Protein AF-A0A2W5PZU8-F1 (afdb_monomer)

InterPro domains:
  IPR031656 Alpha-glycerophosphate oxidase, C-terminal [PF16901] (4-45)
  IPR038299 Alpha-glycerophosphate oxidase, C-terminal domain superfamily [G3DSA:1.10.8.870] (1-18)

Sequence (57 aa):
GGLYEVEIRYLIEHEFARSAEDILWRRTKLGLHLEKKTMLALEAAMPDYLRQRKVAS

Foldseek 3Di:
DDDDPVNVLCCVQPVVDQALCCVCPVPPVVVVPDDPVVSVVRRVCRVVSNVVVVVVD

Organism: NCBI:txid349221

Nearest PDB structures (foldseek):
  2r4e-assembly1_A  TM=9.447E-01  e=1.243E-02  Escherichia coli

Secondary structure (DSSP, 8-state):
----HHHHHHHHHTS---SHHIIIIIIS-GGGTS-HHHHHHHHHHHHHHHHHHHH--

Solvent-accessible surface area (backbone atoms only — not comparable to full-atom values): 3487 Å² total; per-residue (Å²): 139,88,84,53,71,70,55,53,51,44,38,39,74,77,66,65,39,85,49,47,63,40,45,26,65,72,73,65,48,47,61,82,75,55,54,70,68,58,56,51,52,47,46,72,45,40,64,57,58,59,51,55,56,66,72,78,108

Radius of gyration: 10.79 Å; Cα contacts (8 Å, |Δi|>4): 37; chains: 1; bounding box: 24×22×28 Å

Mean predicted aligned error: 2.96 Å

pLDDT: mean 93.49, std 9.27, range [56.16, 98.38]

Structure (mmCIF, N/CA/C/O backbone):
data_AF-A0A2W5PZU8-F1
#
_entry.id   AF-A0A2W5PZU8-F1
#
loop_
_atom_site.group_PDB
_atom_site.id
_atom_site.type_symbol
_atom_site.label_atom_id
_atom_site.label_alt_id
_atom_site.label_comp_id
_atom_site.label_asym_id
_atom_site.label_entity_id
_atom_site.label_seq_id
_atom_site.pdbx_PDB_ins_code
_atom_site.Cartn_x
_atom_site.Cartn_y
_atom_site.Cartn_z
_atom_site.occupancy
_atom_site.B_iso_or_equiv
_atom_site.auth_seq_id
_atom_site.auth_comp_id
_atom_site.auth_asym_id
_atom_site.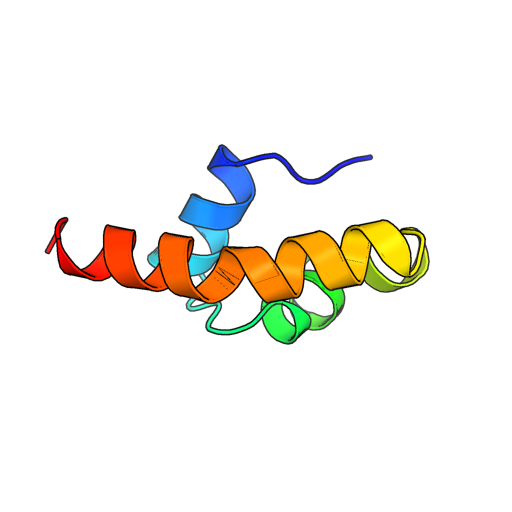auth_atom_id
_atom_site.pdbx_PDB_model_num
ATOM 1 N N . GLY A 1 1 ? -0.917 -13.609 -9.587 1.00 68.69 1 GLY A N 1
ATOM 2 C CA . GLY A 1 1 ? -2.015 -13.231 -8.677 1.00 68.69 1 GLY A CA 1
ATOM 3 C C . GLY A 1 1 ? -2.176 -11.728 -8.710 1.00 68.69 1 GLY A C 1
ATOM 4 O O . GLY A 1 1 ? -1.197 -11.052 -9.007 1.00 68.69 1 GLY A O 1
ATOM 5 N N . GLY A 1 2 ? -3.389 -11.226 -8.492 1.00 82.31 2 GLY A N 1
ATOM 6 C CA . GLY A 1 2 ? -3.676 -9.791 -8.408 1.00 82.31 2 GLY A CA 1
ATOM 7 C C . GLY A 1 2 ? -3.872 -9.339 -6.963 1.00 82.31 2 GLY A C 1
ATOM 8 O O . GLY A 1 2 ? -3.712 -10.141 -6.049 1.00 82.31 2 GLY A O 1
ATOM 9 N N . LEU A 1 3 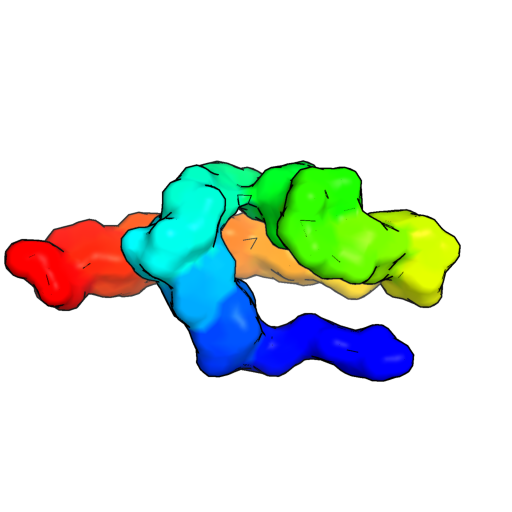? -4.222 -8.067 -6.797 1.00 92.12 3 LEU A N 1
ATOM 10 C CA . LEU A 1 3 ? -4.642 -7.481 -5.530 1.00 92.12 3 LEU A CA 1
ATOM 11 C C . LEU A 1 3 ? -6.084 -6.996 -5.688 1.00 92.12 3 LEU A C 1
ATOM 13 O O . LEU A 1 3 ? -6.362 -6.199 -6.586 1.00 92.12 3 LEU A O 1
ATOM 17 N N . TYR A 1 4 ? -6.984 -7.476 -4.840 1.00 95.06 4 TYR A N 1
ATOM 18 C CA . TYR A 1 4 ? -8.392 -7.090 -4.850 1.00 95.06 4 TYR A CA 1
ATOM 19 C C . TYR A 1 4 ? -8.687 -6.027 -3.793 1.00 95.06 4 TYR A C 1
ATOM 21 O O . TYR A 1 4 ? -7.982 -5.885 -2.796 1.00 95.06 4 TYR A O 1
ATOM 29 N N . GLU A 1 5 ? -9.780 -5.293 -3.985 1.00 95.62 5 GLU A N 1
ATOM 30 C CA . GLU A 1 5 ? -10.193 -4.227 -3.070 1.00 95.62 5 GLU A CA 1
ATOM 31 C C . GLU A 1 5 ? -10.372 -4.716 -1.623 1.00 95.62 5 GLU A C 1
ATOM 33 O O . GLU A 1 5 ? -9.948 -4.047 -0.681 1.00 95.62 5 GLU A O 1
ATOM 38 N N . VAL A 1 6 ? -10.953 -5.907 -1.444 1.00 96.75 6 VAL A N 1
ATOM 39 C CA . VAL A 1 6 ? -11.141 -6.517 -0.120 1.00 96.75 6 VAL A CA 1
ATOM 40 C C . VAL A 1 6 ? -9.809 -6.757 0.595 1.00 96.75 6 VAL A C 1
ATOM 42 O O . VAL A 1 6 ? -9.702 -6.506 1.793 1.00 96.75 6 VAL A O 1
ATOM 45 N N . GLU A 1 7 ? -8.770 -7.158 -0.141 1.00 97.12 7 GLU A N 1
ATOM 46 C CA . GLU A 1 7 ? -7.428 -7.353 0.411 1.00 97.12 7 GLU A CA 1
ATOM 47 C C . GLU A 1 7 ? -6.804 -6.004 0.783 1.00 97.12 7 GLU A C 1
ATOM 49 O O . GLU A 1 7 ? -6.242 -5.873 1.865 1.00 97.12 7 GLU A O 1
ATOM 54 N N . ILE A 1 8 ? -6.960 -4.967 -0.049 1.00 97.00 8 ILE A N 1
ATOM 55 C CA . ILE A 1 8 ? -6.471 -3.610 0.261 1.00 97.00 8 ILE A CA 1
ATOM 56 C C . ILE A 1 8 ? -7.089 -3.095 1.565 1.00 97.00 8 ILE A C 1
ATOM 58 O O . ILE A 1 8 ? -6.365 -2.621 2.444 1.00 97.00 8 ILE A O 1
ATOM 62 N N . ARG A 1 9 ? -8.415 -3.209 1.710 1.00 96.75 9 ARG A N 1
ATOM 63 C CA . ARG A 1 9 ? -9.134 -2.797 2.926 1.00 96.75 9 ARG A CA 1
ATOM 64 C C . ARG A 1 9 ? -8.636 -3.568 4.143 1.00 96.75 9 ARG A C 1
ATOM 66 O O . ARG A 1 9 ? -8.264 -2.949 5.138 1.00 96.75 9 ARG A O 1
ATOM 73 N N . TYR A 1 10 ? -8.526 -4.890 4.025 1.00 96.88 10 TYR A N 1
ATOM 74 C CA . TYR A 1 10 ? -8.009 -5.737 5.094 1.00 96.88 10 TYR A CA 1
ATOM 75 C C . TYR A 1 10 ? -6.597 -5.316 5.532 1.00 96.88 10 TYR A C 1
ATOM 77 O O . TYR A 1 10 ? -6.365 -5.094 6.719 1.00 96.88 10 TYR A O 1
ATOM 85 N N . LEU A 1 11 ? -5.674 -5.113 4.586 1.00 97.75 11 LEU A N 1
ATOM 86 C CA . LEU A 1 11 ? -4.297 -4.698 4.877 1.00 97.75 11 LEU A CA 1
ATOM 87 C C . LEU A 1 11 ? -4.230 -3.325 5.570 1.00 97.75 11 LEU A C 1
ATOM 89 O O . LEU A 1 11 ? -3.374 -3.093 6.425 1.00 97.75 11 LEU A O 1
ATOM 93 N N . ILE A 1 12 ? -5.130 -2.404 5.224 1.00 97.06 12 ILE A N 1
ATOM 94 C CA . ILE A 1 12 ? -5.206 -1.066 5.826 1.00 97.06 12 ILE A CA 1
ATOM 95 C C . ILE A 1 12 ? -5.786 -1.105 7.247 1.00 97.06 12 ILE A C 1
ATOM 97 O O . ILE A 1 12 ? -5.312 -0.372 8.124 1.00 97.06 12 ILE A O 1
ATOM 101 N N . GLU A 1 13 ? -6.825 -1.910 7.462 1.00 96.44 13 GLU A N 1
ATOM 102 C CA . GLU A 1 13 ? -7.573 -1.992 8.721 1.00 96.44 13 GLU A CA 1
ATOM 103 C C . GLU A 1 13 ? -6.873 -2.872 9.758 1.00 96.44 13 GLU A C 1
ATOM 105 O O . GLU A 1 13 ? -6.727 -2.465 10.908 1.00 96.44 13 GLU A O 1
ATOM 110 N N . HIS A 1 14 ? -6.393 -4.042 9.340 1.00 96.75 14 HIS A N 1
ATOM 111 C CA . HIS A 1 14 ? -5.903 -5.088 10.238 1.00 96.75 14 HIS A CA 1
ATOM 112 C C . HIS A 1 14 ? -4.373 -5.175 10.261 1.00 96.75 14 HIS A C 1
ATOM 114 O O . HIS A 1 14 ? -3.792 -5.543 11.278 1.00 96.75 14 HIS A O 1
ATOM 120 N N . GLU A 1 15 ? -3.697 -4.789 9.173 1.00 97.44 15 GLU A N 1
ATOM 121 C CA . GLU A 1 15 ? -2.228 -4.871 9.066 1.00 97.44 15 GLU A CA 1
ATOM 122 C C . GLU A 1 15 ? -1.520 -3.512 9.027 1.00 97.44 15 GLU A C 1
ATOM 124 O O . GLU A 1 15 ? -0.306 -3.424 8.778 1.00 97.44 15 GLU A O 1
ATOM 129 N N . PHE A 1 16 ? -2.277 -2.454 9.328 1.00 96.38 16 PHE A N 1
ATOM 130 C CA . PHE A 1 16 ? -1.810 -1.081 9.475 1.00 96.38 16 PHE A CA 1
ATOM 131 C C . PHE A 1 16 ? -1.120 -0.503 8.233 1.00 96.38 16 PHE A C 1
ATOM 133 O O . PHE A 1 16 ? -0.329 0.426 8.380 1.00 96.38 16 PHE A O 1
ATOM 140 N N . ALA A 1 17 ? -1.427 -0.979 7.022 1.00 98.00 17 ALA A N 1
ATOM 141 C CA . ALA A 1 17 ? -0.890 -0.390 5.797 1.00 98.00 17 ALA A CA 1
ATOM 142 C C . ALA A 1 17 ? -1.311 1.088 5.655 1.00 98.00 17 ALA A C 1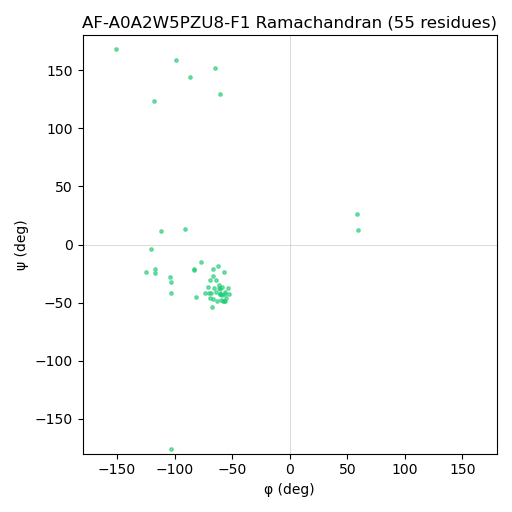
ATOM 144 O O . ALA A 1 17 ? -2.486 1.443 5.798 1.00 98.00 17 ALA A O 1
ATOM 145 N N . ARG A 1 18 ? -0.339 1.972 5.398 1.00 97.62 18 ARG A N 1
ATOM 146 C CA . ARG A 1 18 ? -0.530 3.430 5.251 1.00 97.62 18 ARG A CA 1
ATOM 147 C C . ARG A 1 18 ? -0.097 3.985 3.896 1.00 97.62 18 ARG A C 1
ATOM 149 O O . ARG A 1 18 ? -0.312 5.166 3.655 1.00 97.62 18 ARG A O 1
ATOM 156 N N . SER A 1 19 ? 0.473 3.160 3.024 1.00 98.25 19 SER A N 1
ATOM 157 C CA . SER A 1 19 ? 0.912 3.548 1.679 1.00 98.25 19 SER A CA 1
ATOM 158 C C . SER A 1 19 ? 0.842 2.361 0.712 1.00 98.25 19 SER A C 1
ATOM 160 O O . SER A 1 19 ? 0.699 1.217 1.160 1.00 98.25 19 SER A O 1
ATOM 162 N N . ALA A 1 20 ? 0.969 2.600 -0.600 1.00 98.00 20 ALA A N 1
ATOM 163 C CA . ALA A 1 20 ? 1.088 1.489 -1.541 1.00 98.00 20 ALA A CA 1
ATOM 164 C C . ALA A 1 20 ? 2.405 0.733 -1.333 1.00 98.00 20 ALA A C 1
ATOM 166 O O . ALA A 1 20 ? 2.460 -0.466 -1.588 1.00 98.00 20 ALA A O 1
ATOM 167 N N . GLU A 1 21 ? 3.450 1.388 -0.819 1.00 98.19 21 GLU A N 1
ATOM 168 C CA . GLU A 1 21 ? 4.725 0.742 -0.512 1.00 98.19 21 GLU A CA 1
ATOM 169 C C . GLU A 1 21 ? 4.558 -0.371 0.536 1.00 98.19 21 GLU A C 1
ATOM 171 O O . GLU A 1 21 ? 5.097 -1.471 0.385 1.00 98.19 21 GLU A O 1
ATOM 176 N N . ASP A 1 22 ? 3.756 -0.114 1.573 1.00 98.38 22 ASP A N 1
ATOM 177 C CA . ASP A 1 22 ? 3.427 -1.083 2.622 1.00 98.38 22 ASP A CA 1
ATOM 178 C C . ASP A 1 22 ? 2.824 -2.347 2.005 1.00 98.38 22 ASP A C 1
ATOM 180 O O . ASP A 1 22 ? 3.261 -3.468 2.279 1.00 98.38 22 ASP A O 1
ATOM 184 N N . ILE A 1 23 ? 1.842 -2.148 1.126 1.00 97.94 23 ILE A N 1
ATOM 185 C 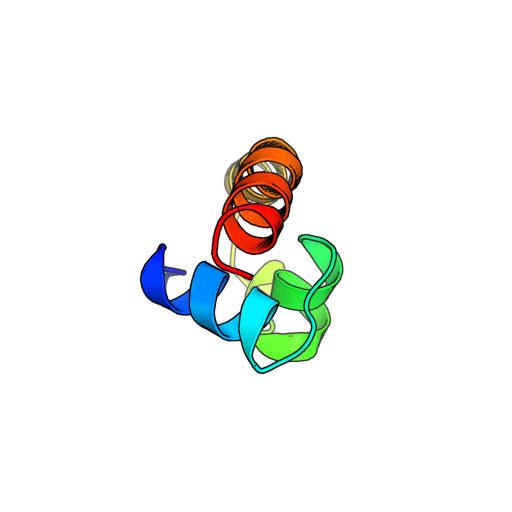CA . ILE A 1 23 ? 1.104 -3.215 0.458 1.00 97.94 23 ILE A CA 1
ATOM 186 C C . ILE A 1 23 ? 2.028 -3.973 -0.498 1.00 97.94 23 ILE A C 1
ATOM 188 O O . ILE A 1 23 ? 2.161 -5.196 -0.396 1.00 97.94 23 ILE A O 1
ATOM 192 N N . LEU A 1 24 ? 2.699 -3.260 -1.403 1.00 97.56 24 LEU A N 1
ATOM 193 C CA . LEU A 1 24 ? 3.465 -3.836 -2.506 1.00 97.56 24 LEU A CA 1
ATOM 194 C C . LEU A 1 24 ? 4.741 -4.532 -2.041 1.00 97.56 24 LEU A C 1
ATOM 196 O O . LEU A 1 24 ? 5.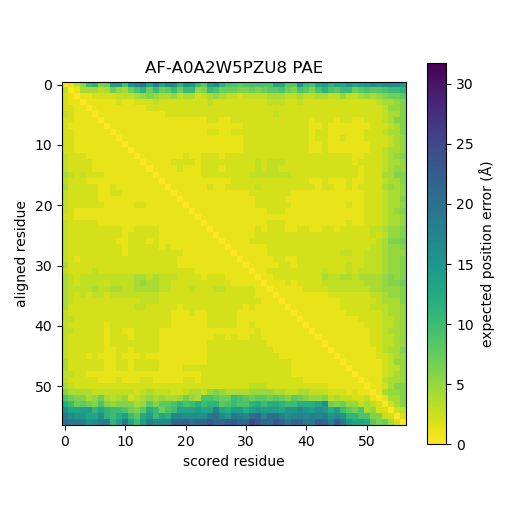101 -5.561 -2.608 1.00 97.56 24 LEU A O 1
ATOM 200 N N . TRP A 1 25 ? 5.418 -4.006 -1.019 1.00 97.38 25 TRP A N 1
ATOM 201 C CA . TRP A 1 25 ? 6.764 -4.458 -0.659 1.00 97.38 25 TRP A CA 1
ATOM 202 C C . TRP A 1 25 ? 6.860 -5.083 0.724 1.00 97.38 25 TRP A C 1
ATOM 204 O O . TRP A 1 25 ? 7.758 -5.899 0.945 1.00 97.38 25 TRP A O 1
ATOM 214 N N . ARG A 1 26 ? 5.965 -4.750 1.660 1.00 97.81 26 ARG A N 1
ATOM 215 C CA . ARG A 1 26 ? 6.032 -5.281 3.032 1.00 97.81 26 ARG A CA 1
ATOM 216 C C . ARG A 1 26 ? 5.014 -6.383 3.306 1.00 97.81 26 ARG A C 1
ATOM 218 O O . ARG A 1 26 ? 5.346 -7.282 4.072 1.00 97.81 26 ARG A O 1
ATOM 225 N N . ARG A 1 27 ? 3.829 -6.349 2.684 1.00 97.50 27 ARG A N 1
ATOM 226 C CA . ARG A 1 27 ? 2.754 -7.336 2.922 1.00 97.50 27 ARG A CA 1
ATOM 227 C C . ARG A 1 27 ? 2.606 -8.391 1.835 1.00 97.50 27 ARG A C 1
ATOM 229 O O . ARG A 1 27 ? 2.451 -9.559 2.156 1.00 97.50 27 ARG A O 1
ATOM 236 N N . THR A 1 28 ? 2.705 -8.002 0.563 1.00 95.75 28 THR A N 1
ATOM 237 C CA . THR A 1 28 ? 2.345 -8.909 -0.547 1.00 95.75 28 THR A CA 1
ATOM 238 C C . 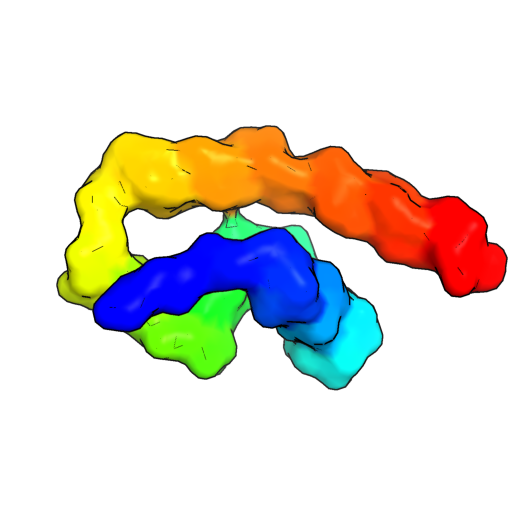THR A 1 28 ? 3.499 -9.269 -1.483 1.00 95.75 28 THR A C 1
ATOM 240 O O . THR A 1 28 ? 3.418 -10.270 -2.187 1.00 95.75 28 THR A O 1
ATOM 243 N N . LYS A 1 29 ? 4.568 -8.456 -1.526 1.00 96.06 29 LYS A N 1
ATOM 244 C CA . LYS A 1 29 ? 5.669 -8.546 -2.514 1.00 96.06 29 LYS A CA 1
ATOM 245 C C . LYS A 1 29 ? 5.225 -8.408 -3.979 1.00 96.06 29 LYS A C 1
ATOM 247 O O . LYS A 1 29 ? 6.033 -8.618 -4.882 1.00 96.06 29 LYS A O 1
ATOM 252 N N . LEU A 1 30 ? 3.988 -7.975 -4.238 1.00 96.44 30 LEU A N 1
ATOM 253 C CA . LEU A 1 30 ? 3.468 -7.761 -5.591 1.00 96.44 30 LEU A CA 1
ATOM 254 C C . LEU A 1 30 ? 4.234 -6.690 -6.375 1.00 96.44 30 LEU A C 1
ATOM 256 O O . LEU A 1 30 ? 4.199 -6.706 -7.604 1.00 96.44 30 LEU A O 1
ATOM 260 N N . GLY A 1 31 ? 4.988 -5.817 -5.702 1.00 96.06 31 GLY A N 1
ATOM 261 C CA . GLY A 1 31 ? 5.897 -4.886 -6.373 1.00 96.06 31 GLY A CA 1
ATOM 262 C C . GLY A 1 31 ? 6.938 -5.572 -7.274 1.00 96.06 31 GLY A C 1
ATOM 263 O O . GLY A 1 31 ? 7.404 -4.963 -8.231 1.00 96.06 31 GLY A O 1
ATOM 264 N N . LEU A 1 32 ? 7.264 -6.850 -7.033 1.00 95.94 32 LEU A N 1
ATOM 265 C CA . LEU A 1 32 ? 8.180 -7.632 -7.878 1.00 95.94 32 LEU A CA 1
ATOM 266 C C . LEU A 1 32 ? 7.543 -8.132 -9.185 1.00 95.94 32 LEU A C 1
ATOM 268 O O . LEU A 1 32 ? 8.258 -8.592 -10.073 1.00 95.94 32 LEU A O 1
ATOM 272 N N . HIS A 1 33 ? 6.214 -8.091 -9.292 1.00 94.69 33 HIS A N 1
ATOM 273 C CA . HIS A 1 33 ? 5.467 -8.759 -10.363 1.00 94.69 33 HIS A CA 1
ATOM 274 C C . HIS A 1 33 ? 4.546 -7.823 -11.148 1.00 94.69 33 HIS A C 1
ATOM 276 O O . HIS A 1 33 ? 4.184 -8.137 -12.279 1.00 94.69 33 HIS A O 1
ATOM 282 N N . LEU A 1 34 ? 4.132 -6.702 -10.556 1.00 93.62 34 LEU A N 1
ATOM 283 C CA . LEU A 1 34 ? 3.216 -5.761 -11.189 1.00 93.62 34 LEU A CA 1
ATOM 284 C C . LEU A 1 34 ? 3.957 -4.749 -12.063 1.00 93.62 34 LEU A C 1
ATOM 286 O O . LEU A 1 34 ? 5.029 -4.253 -11.724 1.00 93.62 34 LEU A O 1
ATOM 290 N N . GLU A 1 35 ? 3.328 -4.375 -13.174 1.00 94.88 35 GLU A N 1
ATOM 291 C CA . GLU A 1 35 ? 3.811 -3.280 -14.005 1.00 94.88 35 GLU A CA 1
ATOM 292 C C . GLU A 1 35 ? 3.753 -1.940 -13.262 1.00 94.88 35 GLU A C 1
ATOM 294 O O . GLU A 1 35 ? 2.874 -1.683 -12.431 1.00 94.88 35 GLU A O 1
ATOM 299 N N . LYS A 1 36 ? 4.647 -1.022 -13.644 1.00 95.50 36 LYS A N 1
ATOM 300 C CA . LYS A 1 36 ? 4.720 0.327 -13.066 1.00 95.50 36 LYS A CA 1
ATOM 301 C C . LYS A 1 36 ? 3.389 1.075 -13.124 1.00 95.50 36 LYS A C 1
ATOM 303 O O . LYS A 1 36 ? 3.044 1.768 -12.173 1.00 95.50 36 LYS A O 1
ATOM 308 N N . LYS A 1 37 ? 2.620 0.910 -14.205 1.00 96.50 37 LYS A N 1
ATOM 309 C CA . LYS A 1 37 ? 1.299 1.535 -14.354 1.00 96.50 37 LYS A CA 1
ATOM 310 C C . LYS A 1 37 ? 0.332 1.094 -13.250 1.00 96.50 37 LYS A C 1
ATOM 312 O O . LYS A 1 37 ? -0.362 1.933 -12.686 1.00 96.50 37 LYS A O 1
ATOM 317 N N . THR A 1 38 ? 0.323 -0.192 -12.912 1.00 95.06 38 THR A N 1
ATOM 318 C CA . THR A 1 38 ? -0.530 -0.750 -11.854 1.00 95.06 38 THR A CA 1
ATOM 319 C C . THR A 1 38 ? -0.096 -0.268 -10.474 1.00 95.06 38 THR A C 1
ATOM 321 O O . THR A 1 38 ? -0.940 0.118 -9.670 1.00 95.06 38 THR A O 1
ATOM 324 N N . MET A 1 39 ? 1.215 -0.211 -10.213 1.00 95.94 39 MET A N 1
ATOM 325 C CA . MET A 1 39 ? 1.744 0.337 -8.956 1.00 95.94 39 MET A CA 1
ATOM 326 C C . MET A 1 39 ? 1.352 1.810 -8.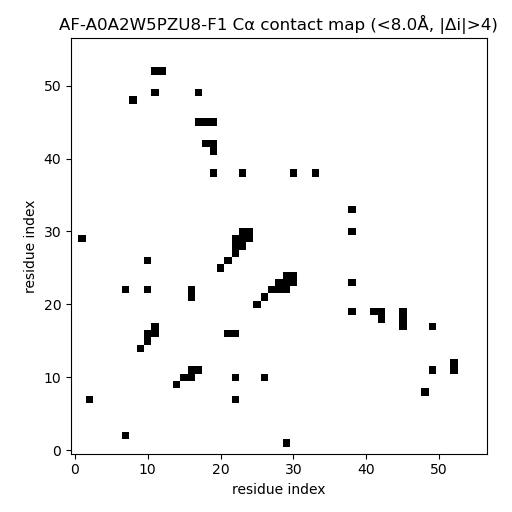767 1.00 95.94 39 MET A C 1
ATOM 328 O O . MET A 1 39 ? 0.922 2.197 -7.685 1.00 95.94 39 MET A O 1
ATOM 332 N N . LEU A 1 40 ? 1.429 2.615 -9.833 1.00 97.50 40 LEU A N 1
ATOM 333 C CA . LEU A 1 40 ? 1.012 4.020 -9.812 1.00 97.50 40 LEU A CA 1
ATOM 334 C C . LEU A 1 40 ? -0.498 4.185 -9.604 1.00 97.50 40 LEU A C 1
ATOM 336 O O . LEU A 1 40 ? -0.916 5.098 -8.899 1.00 97.50 40 LEU A O 1
ATOM 340 N N . ALA A 1 41 ? -1.313 3.308 -10.195 1.00 96.81 41 ALA A N 1
ATOM 341 C CA . ALA A 1 41 ? -2.757 3.328 -9.986 1.00 96.81 41 ALA A CA 1
ATOM 342 C C . ALA A 1 41 ? -3.121 3.038 -8.520 1.00 96.81 41 ALA A C 1
ATOM 344 O O . ALA A 1 41 ? -3.983 3.715 -7.963 1.00 96.81 41 ALA A O 1
ATOM 345 N N . LEU A 1 42 ? -2.436 2.081 -7.882 1.00 97.19 42 LEU A N 1
ATOM 346 C CA . LEU A 1 42 ? -2.615 1.814 -6.455 1.00 97.19 42 LEU A CA 1
ATOM 347 C C . LEU A 1 42 ? -2.209 3.026 -5.608 1.00 97.19 42 LEU A C 1
ATOM 349 O O . LEU A 1 42 ? -2.994 3.453 -4.769 1.00 97.19 42 LEU A O 1
ATOM 353 N N . GLU A 1 43 ? -1.031 3.606 -5.8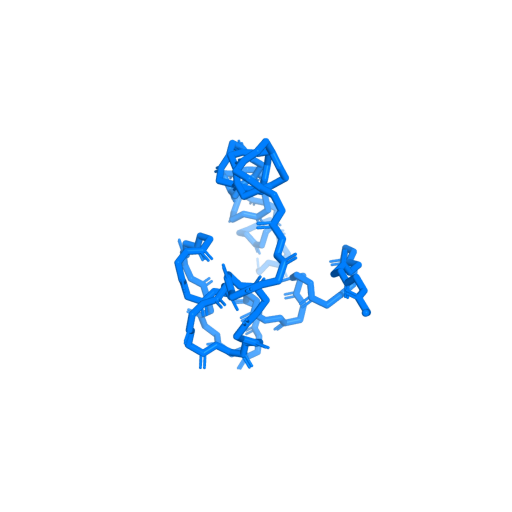57 1.00 98.31 43 GLU A N 1
ATOM 354 C CA . GLU A 1 43 ? -0.544 4.799 -5.146 1.00 98.31 43 GLU A CA 1
ATOM 355 C C . GLU A 1 43 ? -1.547 5.959 -5.233 1.00 98.31 43 GLU A C 1
ATOM 357 O O . GLU A 1 43 ? -1.901 6.554 -4.215 1.00 98.31 43 GLU A O 1
ATOM 362 N N . ALA A 1 44 ? -2.083 6.225 -6.427 1.00 98.25 44 ALA A N 1
ATOM 363 C CA . ALA A 1 44 ? -3.088 7.264 -6.638 1.00 98.25 44 ALA A CA 1
ATOM 364 C C . ALA A 1 44 ? -4.413 6.988 -5.900 1.00 98.25 44 ALA A C 1
ATOM 366 O O . ALA A 1 44 ? -5.083 7.933 -5.488 1.00 98.25 44 ALA A O 1
ATOM 367 N N . ALA A 1 45 ? -4.785 5.718 -5.711 1.00 97.81 45 ALA A N 1
ATOM 368 C CA . ALA A 1 45 ? -6.016 5.316 -5.029 1.00 97.81 45 ALA A CA 1
ATOM 369 C C . ALA A 1 45 ? -5.894 5.280 -3.491 1.00 97.81 45 ALA A C 1
ATOM 371 O O . ALA A 1 45 ? -6.905 5.354 -2.788 1.00 97.81 45 ALA A O 1
ATOM 372 N N . MET A 1 46 ? -4.678 5.185 -2.935 1.00 97.88 46 MET A N 1
ATOM 373 C CA . MET A 1 46 ? -4.455 5.082 -1.482 1.00 97.88 46 MET A CA 1
ATOM 374 C C . MET A 1 46 ? -5.146 6.176 -0.647 1.00 97.88 46 MET A C 1
ATOM 376 O O . MET A 1 46 ? -5.726 5.834 0.389 1.00 97.88 46 MET A O 1
ATOM 380 N N . PRO A 1 47 ? -5.148 7.468 -1.039 1.00 98.12 47 PRO A N 1
ATOM 381 C CA . PRO A 1 47 ? -5.820 8.508 -0.265 1.00 98.12 47 PRO A CA 1
ATOM 382 C C . PRO A 1 47 ? -7.319 8.258 -0.072 1.00 98.12 47 PRO A C 1
ATOM 384 O O . PRO A 1 47 ? -7.840 8.555 1.004 1.00 98.12 47 PRO A O 1
ATOM 387 N N . ASP A 1 48 ? -8.007 7.702 -1.073 1.00 97.56 48 ASP A N 1
ATOM 388 C CA . ASP A 1 48 ? -9.431 7.373 -0.975 1.00 97.56 48 ASP A CA 1
ATOM 389 C C . ASP A 1 48 ? -9.661 6.212 -0.005 1.00 97.56 48 ASP A C 1
ATOM 391 O O . ASP A 1 48 ? -10.500 6.329 0.890 1.00 97.56 48 ASP A O 1
ATOM 395 N N . TYR A 1 49 ? -8.869 5.139 -0.099 1.00 97.00 49 TYR A N 1
ATOM 396 C CA . TYR A 1 49 ? -8.946 4.016 0.842 1.00 97.00 49 TYR A CA 1
ATOM 397 C C . TYR A 1 49 ? -8.695 4.449 2.293 1.00 97.00 49 TYR A C 1
ATOM 399 O O . TYR A 1 49 ? -9.426 4.069 3.210 1.00 97.00 49 TYR A O 1
ATOM 407 N N . LEU A 1 50 ? -7.694 5.305 2.514 1.00 96.12 50 LEU A N 1
ATOM 408 C CA . LEU A 1 50 ? -7.369 5.820 3.844 1.00 96.12 50 LEU A CA 1
ATOM 409 C C . LEU A 1 50 ? -8.435 6.783 4.385 1.00 96.12 50 LEU A C 1
ATOM 411 O O . LEU A 1 50 ? -8.630 6.839 5.604 1.00 96.12 50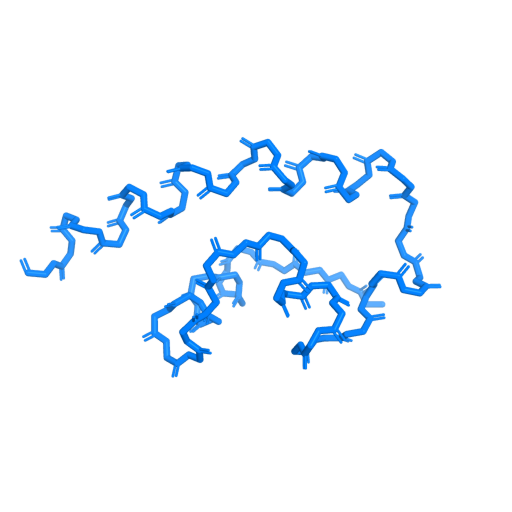 LEU A O 1
ATOM 415 N N . ARG A 1 51 ? -9.126 7.531 3.508 1.00 95.81 51 ARG A N 1
ATOM 416 C CA . ARG A 1 51 ? -10.286 8.359 3.880 1.00 95.81 51 ARG A CA 1
ATOM 417 C C . ARG A 1 51 ? -11.459 7.490 4.312 1.00 95.81 51 ARG A C 1
ATOM 419 O O . ARG A 1 51 ? -12.034 7.749 5.363 1.00 95.81 51 ARG A O 1
ATOM 426 N N . GLN A 1 52 ? -11.769 6.448 3.544 1.00 91.19 52 GLN A N 1
ATOM 427 C CA . GLN A 1 52 ? -12.891 5.549 3.820 1.00 91.19 52 GLN A CA 1
ATOM 428 C C . GLN A 1 52 ? -12.741 4.827 5.165 1.00 91.19 52 GLN A C 1
ATOM 430 O O . GLN A 1 52 ? -13.718 4.732 5.900 1.00 91.19 52 GLN A O 1
ATOM 435 N N . ARG A 1 53 ? -11.518 4.434 5.558 1.00 87.62 53 ARG A N 1
ATOM 436 C CA . ARG A 1 53 ? -11.266 3.865 6.896 1.00 87.62 53 ARG A CA 1
ATOM 437 C C . ARG A 1 53 ? -11.708 4.799 8.031 1.00 87.62 53 ARG A C 1
ATOM 439 O O . ARG A 1 53 ? -12.284 4.337 9.005 1.00 87.62 53 ARG A O 1
ATOM 446 N N . LYS A 1 54 ? -11.427 6.107 7.927 1.00 73.12 54 LYS A N 1
ATOM 447 C CA . LYS A 1 54 ? -11.735 7.080 8.997 1.00 73.12 54 LYS A CA 1
ATOM 448 C C . LYS A 1 54 ? -13.236 7.285 9.222 1.00 73.12 54 LYS A C 1
ATOM 450 O O . LYS A 1 54 ? -13.606 7.773 10.278 1.00 73.12 54 LYS A O 1
ATOM 455 N N . VAL A 1 55 ? -14.073 6.967 8.233 1.00 68.19 55 VAL A N 1
ATOM 456 C CA . VAL A 1 55 ? -15.537 7.099 8.328 1.00 68.19 55 VAL A CA 1
ATOM 457 C C . VAL A 1 55 ? -16.169 5.882 9.017 1.00 68.19 55 VAL A C 1
ATOM 459 O O . VAL A 1 55 ? -17.262 5.988 9.555 1.00 68.19 55 VAL A O 1
ATOM 462 N N . ALA A 1 56 ? -15.482 4.738 9.025 1.00 60.84 56 ALA A N 1
ATOM 463 C CA . ALA A 1 56 ? -15.971 3.483 9.596 1.00 60.84 56 ALA A CA 1
ATOM 464 C C . ALA A 1 56 ? -15.585 3.283 11.081 1.00 60.84 56 ALA A C 1
ATOM 466 O O . ALA A 1 56 ? -15.666 2.163 11.579 1.00 60.84 56 ALA A O 1
ATOM 467 N N . SER A 1 57 ? -15.111 4.340 11.758 1.00 56.16 57 SER A N 1
ATOM 468 C CA . SER A 1 57 ? -14.577 4.334 13.135 1.00 56.16 57 SER A CA 1
ATOM 469 C C . SER A 1 57 ? -15.515 5.017 14.121 1.00 56.16 57 SER A C 1
ATOM 471 O O . SER A 1 57 ? -15.985 6.124 13.780 1.00 56.16 57 SER A O 1
#